Protein AF-A0A955V995-F1 (afdb_monomer)

Foldseek 3Di:
DDDDDDDDPDPPDDPDAQFPWKFFDPVPPDTDTDDPVRVQPDDVVSHDIDTDGPCVDPVVVCCLPPPPPDDPVLSCQVPDPDRDADWDDDPPDIDGKDWDQDPPDPDDRPDIDTD

pLDDT: mean 80.74, std 18.32, range [35.78, 98.19]

Sequence (115 aa):
MSDTEDPPAGTIATRGTGLIHAYVLDGHGGGESLTWQGVDHWKPADGVLWLNLDYAATDAQEWLFMRSGIDPVVREALLDRDPRPRALVIGDAMLLIVRAINLNQGAQPEDMVSL

Solvent-accessible surface area (backbone atoms only — not comparable to full-atom values): 7494 Å² total; per-residue (Å²): 139,78,86,80,80,79,82,74,94,75,82,77,74,75,98,64,70,18,68,74,43,35,30,37,40,69,86,81,85,54,56,52,79,47,52,74,70,45,60,76,68,61,51,81,90,76,40,53,79,47,78,42,66,41,69,88,30,68,63,33,41,50,40,51,74,75,65,62,81,60,54,68,70,57,49,52,58,72,68,44,93,77,66,68,72,47,77,48,78,56,90,97,44,73,51,73,40,50,67,44,74,37,81,56,94,88,52,50,89,84,39,66,39,82,98

Structure (mmCIF, N/CA/C/O backbone):
data_AF-A0A955V995-F1
#
_entry.id   AF-A0A955V995-F1
#
loop_
_atom_site.group_PDB
_atom_site.id
_atom_site.type_symbol
_atom_site.label_atom_id
_atom_site.label_alt_id
_atom_site.label_comp_id
_atom_site.label_asym_id
_atom_site.label_entity_id
_atom_site.label_seq_id
_atom_site.pdbx_PDB_ins_code
_atom_site.Cartn_x
_atom_site.Cartn_y
_atom_site.Cartn_z
_atom_site.occupancy
_atom_site.B_iso_or_equiv
_atom_site.auth_seq_id
_atom_site.auth_comp_id
_atom_site.auth_asym_id
_atom_site.auth_atom_id
_atom_site.pdbx_PDB_model_num
ATOM 1 N N . MET A 1 1 ? 34.868 18.085 29.090 1.00 44.44 1 MET A N 1
ATOM 2 C CA . MET A 1 1 ? 33.897 17.033 29.443 1.00 44.44 1 MET A CA 1
ATOM 3 C C . MET A 1 1 ? 32.565 17.732 29.575 1.00 44.44 1 MET A C 1
ATOM 5 O O . MET A 1 1 ? 32.316 18.337 30.605 1.00 44.44 1 MET A O 1
ATOM 9 N N . SER A 1 2 ? 31.821 17.783 28.475 1.00 37.53 2 SER A N 1
ATOM 10 C CA . SER A 1 2 ? 30.457 18.302 28.449 1.00 37.53 2 SER A CA 1
ATOM 11 C C . SER A 1 2 ? 29.576 17.110 28.135 1.00 37.53 2 SER A C 1
ATOM 13 O O . SER A 1 2 ? 29.731 16.499 27.076 1.00 37.53 2 SER A O 1
ATOM 15 N N . ASP A 1 3 ? 28.754 16.751 29.112 1.00 40.38 3 ASP A N 1
ATOM 16 C CA . ASP A 1 3 ? 27.753 15.702 29.022 1.00 40.38 3 ASP A CA 1
ATOM 17 C C . ASP A 1 3 ? 26.812 15.995 27.850 1.00 40.38 3 ASP A C 1
ATOM 19 O O . ASP A 1 3 ? 26.268 17.091 27.724 1.00 40.38 3 ASP A O 1
ATOM 23 N N . THR A 1 4 ? 26.679 15.024 26.950 1.00 51.56 4 THR A N 1
ATOM 24 C CA . THR A 1 4 ? 25.638 15.022 25.921 1.00 51.56 4 THR A CA 1
ATOM 25 C C . THR A 1 4 ? 24.435 14.339 26.553 1.00 51.56 4 THR A C 1
ATOM 27 O O . THR A 1 4 ? 24.472 13.132 26.775 1.00 51.56 4 THR A O 1
ATOM 30 N N . GLU A 1 5 ? 23.422 15.120 26.925 1.00 44.94 5 GLU A N 1
ATOM 31 C CA . GLU A 1 5 ? 22.128 14.596 27.367 1.00 44.94 5 GLU A CA 1
ATOM 32 C C . GLU A 1 5 ? 21.496 13.765 26.239 1.00 44.94 5 GLU A C 1
ATOM 34 O O . GLU A 1 5 ? 21.388 14.224 25.098 1.00 44.94 5 GLU A O 1
ATOM 39 N N . ASP A 1 6 ? 21.084 12.540 26.572 1.00 47.19 6 ASP A N 1
ATOM 40 C CA . ASP A 1 6 ? 20.225 11.706 25.730 1.00 47.19 6 ASP A CA 1
ATOM 41 C C . ASP A 1 6 ? 18.896 12.433 25.447 1.00 47.19 6 ASP A C 1
ATOM 43 O O . ASP A 1 6 ? 18.308 13.023 26.362 1.00 47.19 6 ASP A O 1
ATOM 47 N N . PRO A 1 7 ? 18.358 12.379 24.215 1.00 45.62 7 PRO A N 1
ATOM 48 C CA . PRO A 1 7 ? 17.039 12.930 23.942 1.00 45.62 7 PRO A CA 1
ATOM 49 C C . PRO A 1 7 ? 15.938 12.075 24.609 1.00 45.62 7 PRO A C 1
ATOM 51 O O . PRO A 1 7 ? 16.029 10.844 24.622 1.00 45.62 7 PRO A O 1
ATOM 54 N N . PRO A 1 8 ? 14.871 12.695 25.151 1.00 40.38 8 PRO A N 1
ATOM 55 C CA . PRO A 1 8 ? 13.836 11.985 25.893 1.00 40.38 8 PRO A CA 1
ATOM 56 C C . PRO A 1 8 ? 12.956 11.106 24.993 1.00 40.38 8 PRO A C 1
ATOM 58 O O . PRO A 1 8 ? 12.702 11.409 23.826 1.00 40.38 8 PRO A O 1
ATOM 61 N N . ALA A 1 9 ? 12.452 10.022 25.589 1.00 47.44 9 ALA A N 1
ATOM 62 C CA . ALA A 1 9 ? 11.508 9.089 24.990 1.00 47.44 9 ALA A CA 1
ATOM 63 C C . ALA A 1 9 ? 10.241 9.808 24.494 1.00 47.44 9 ALA A C 1
ATOM 65 O O . ALA A 1 9 ? 9.556 10.485 25.261 1.00 47.44 9 ALA A O 1
ATOM 66 N N . GLY A 1 10 ? 9.932 9.622 23.209 1.00 39.12 10 GLY A N 1
ATOM 67 C CA . GLY A 1 10 ? 8.758 10.202 22.556 1.00 39.12 10 GLY A CA 1
ATOM 68 C C . GLY A 1 10 ? 9.105 11.044 21.333 1.00 39.12 10 GLY A C 1
ATOM 69 O O . GLY A 1 10 ? 8.691 12.197 21.236 1.00 39.12 10 GLY A O 1
ATOM 70 N N . THR A 1 11 ? 9.850 10.485 20.376 1.00 35.78 11 THR A N 1
ATOM 71 C CA . THR A 1 11 ? 9.942 11.066 19.032 1.00 35.78 11 THR A CA 1
ATOM 72 C C . THR A 1 11 ? 8.566 10.975 18.377 1.00 35.78 11 THR A C 1
ATOM 74 O O . THR A 1 11 ? 8.197 9.946 17.817 1.00 35.78 11 THR A O 1
ATOM 77 N N . ILE A 1 12 ? 7.782 12.050 18.453 1.00 47.56 12 ILE A N 1
ATOM 78 C CA . ILE A 1 12 ? 6.655 12.244 17.543 1.00 47.56 12 ILE A CA 1
ATOM 79 C C . ILE A 1 12 ? 7.280 12.436 16.161 1.00 47.56 12 ILE A C 1
ATOM 81 O O . ILE A 1 12 ? 7.884 13.474 15.888 1.00 47.56 12 ILE A O 1
ATOM 85 N N . ALA A 1 13 ? 7.210 11.399 15.327 1.00 43.38 13 ALA A N 1
ATOM 86 C CA . ALA A 1 13 ? 7.711 11.439 13.964 1.00 43.38 13 ALA A CA 1
ATOM 87 C C . ALA A 1 13 ? 7.047 12.591 13.189 1.00 43.38 13 ALA A C 1
ATOM 89 O O . ALA A 1 13 ? 5.848 12.852 13.299 1.00 43.38 13 ALA A O 1
ATOM 90 N N . THR A 1 14 ? 7.875 13.307 12.437 1.00 44.00 14 THR A N 1
ATOM 91 C CA . THR A 1 14 ? 7.557 14.413 1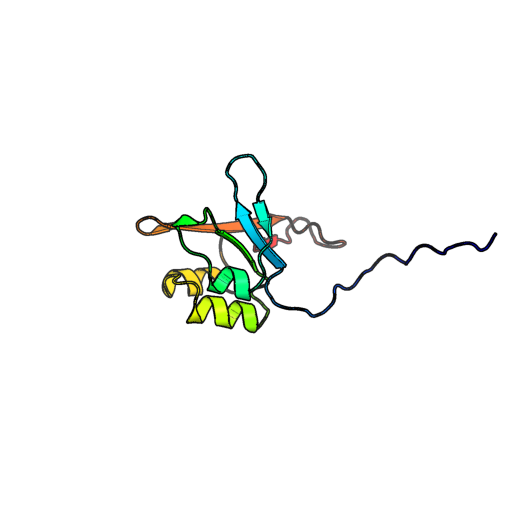1.535 1.00 44.00 1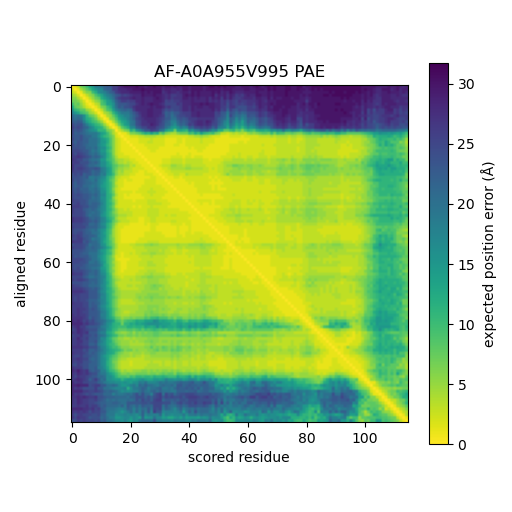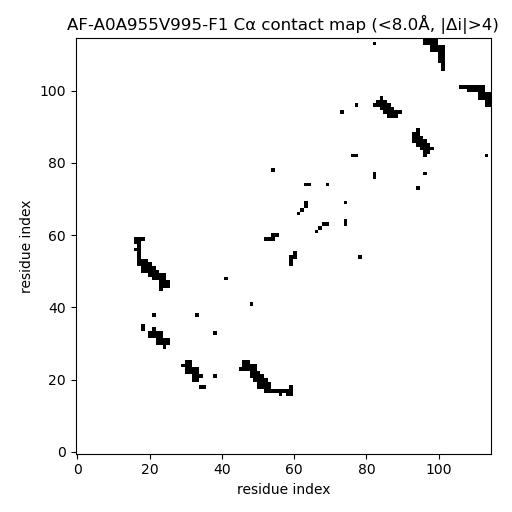4 THR A CA 1
ATOM 92 C C . THR A 1 14 ? 6.292 14.119 10.717 1.00 44.00 14 THR A C 1
ATOM 94 O O . THR A 1 14 ? 6.202 13.050 10.123 1.00 44.00 14 THR A O 1
ATOM 97 N N . ARG A 1 15 ? 5.332 15.056 10.627 1.00 54.50 15 ARG A N 1
ATOM 98 C CA . ARG A 1 15 ? 4.189 14.961 9.690 1.00 54.50 15 ARG A CA 1
ATOM 99 C C . ARG A 1 15 ? 4.686 15.092 8.240 1.00 54.50 15 ARG A C 1
ATOM 101 O O . ARG A 1 15 ? 4.580 16.156 7.637 1.00 54.50 15 ARG A O 1
ATOM 108 N N . GLY A 1 16 ? 5.307 14.035 7.731 1.00 67.62 16 GLY A N 1
ATOM 109 C CA . GLY A 1 16 ? 5.712 13.835 6.344 1.00 67.62 16 GLY A CA 1
ATOM 110 C C . GLY A 1 16 ? 4.801 12.800 5.684 1.00 67.62 16 GLY A C 1
ATOM 111 O O . GLY A 1 16 ? 4.202 12.005 6.391 1.00 67.62 16 GLY A O 1
ATOM 112 N N . THR A 1 17 ? 4.664 12.900 4.360 1.00 88.00 17 THR A N 1
ATOM 113 C CA . THR A 1 17 ? 4.146 11.906 3.391 1.00 88.00 17 THR A CA 1
ATOM 114 C C . THR A 1 17 ? 3.565 10.584 3.927 1.00 88.00 17 THR A C 1
ATOM 116 O O . THR A 1 17 ? 4.205 9.883 4.704 1.00 88.00 17 THR A O 1
ATOM 119 N N . GLY A 1 18 ? 2.433 10.145 3.370 1.00 93.94 18 GLY A N 1
ATOM 120 C CA . GLY A 1 18 ? 1.832 8.836 3.646 1.00 93.94 18 GLY A CA 1
ATOM 121 C C . GLY A 1 18 ? 2.660 7.622 3.213 1.00 93.94 18 GLY A C 1
ATOM 122 O O . GLY A 1 18 ? 2.339 6.494 3.574 1.00 93.94 18 GLY A O 1
ATOM 123 N N . LEU A 1 19 ? 3.732 7.818 2.445 1.00 95.56 19 LEU A N 1
ATOM 124 C CA . LEU A 1 19 ? 4.708 6.772 2.136 1.00 95.56 19 LEU A CA 1
ATOM 125 C C . LEU A 1 19 ? 5.616 6.491 3.341 1.00 95.56 19 LEU A C 1
ATOM 127 O O . LEU A 1 19 ? 6.612 7.188 3.533 1.00 95.56 19 LEU A O 1
ATOM 131 N N . ILE A 1 20 ? 5.293 5.458 4.124 1.00 95.19 20 ILE A N 1
ATOM 132 C CA . ILE A 1 20 ? 6.113 5.028 5.267 1.00 95.19 20 ILE A CA 1
ATOM 133 C C . ILE A 1 20 ? 7.373 4.325 4.752 1.00 95.19 20 ILE A C 1
ATOM 135 O O . ILE A 1 20 ? 8.487 4.679 5.129 1.00 95.19 20 ILE A O 1
ATOM 139 N N . HIS A 1 21 ? 7.194 3.341 3.866 1.00 95.94 21 HIS A N 1
ATOM 140 C CA . HIS A 1 21 ? 8.289 2.610 3.236 1.00 95.94 21 HIS A CA 1
ATOM 141 C C . HIS A 1 21 ? 7.959 2.266 1.782 1.00 95.94 21 HIS A C 1
ATOM 143 O O . HIS A 1 21 ? 6.822 1.914 1.464 1.00 95.94 21 HIS A O 1
ATOM 149 N N . ALA A 1 22 ? 8.972 2.292 0.920 1.00 97.44 22 ALA A N 1
ATOM 150 C CA . ALA A 1 22 ? 8.888 1.784 -0.442 1.00 97.44 22 ALA A CA 1
ATOM 151 C C . ALA A 1 22 ? 10.192 1.091 -0.806 1.00 97.44 22 ALA A C 1
ATOM 153 O O . ALA A 1 22 ? 11.257 1.686 -0.647 1.00 97.44 22 ALA A O 1
ATOM 154 N N . TYR A 1 23 ? 10.106 -0.138 -1.305 1.00 98.12 23 TYR A N 1
ATOM 155 C CA . TYR A 1 23 ? 11.272 -0.919 -1.693 1.00 98.12 23 TYR A CA 1
ATOM 156 C C . TYR A 1 23 ? 11.043 -1.676 -2.995 1.00 98.12 23 TYR A C 1
ATOM 158 O O . TYR A 1 23 ? 9.961 -2.214 -3.217 1.00 98.12 23 TYR A O 1
ATOM 166 N N . VAL A 1 24 ? 12.088 -1.791 -3.809 1.00 98.19 24 VAL A N 1
ATOM 167 C CA . VAL A 1 24 ? 12.185 -2.827 -4.842 1.00 98.19 24 VAL A CA 1
ATOM 168 C C . VAL A 1 24 ? 12.975 -3.987 -4.257 1.00 98.19 24 VAL A C 1
ATOM 170 O O . VAL A 1 24 ? 14.148 -3.829 -3.926 1.00 98.19 24 VAL A O 1
ATOM 173 N N . LEU A 1 25 ? 12.327 -5.135 -4.078 1.00 97.50 25 LEU A N 1
ATOM 17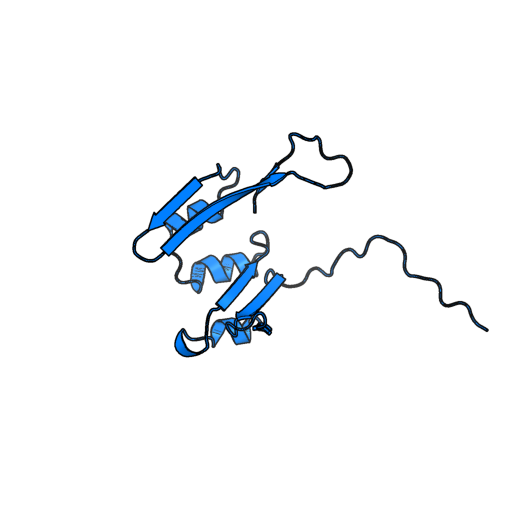4 C CA . LEU A 1 25 ? 12.936 -6.303 -3.445 1.00 97.50 25 LEU A CA 1
ATOM 175 C C . LEU A 1 25 ? 13.876 -7.023 -4.415 1.00 97.50 25 LEU A C 1
ATOM 177 O O . LEU A 1 25 ? 13.519 -7.271 -5.567 1.00 97.50 25 LEU A O 1
ATOM 181 N N . ASP A 1 26 ? 15.052 -7.413 -3.923 1.00 93.50 26 ASP A N 1
ATOM 182 C CA . ASP A 1 26 ? 16.101 -8.044 -4.735 1.00 93.50 26 ASP A CA 1
ATOM 183 C C . ASP A 1 26 ? 15.969 -9.574 -4.851 1.00 93.50 26 ASP A C 1
ATOM 185 O O . ASP A 1 26 ? 16.677 -10.193 -5.642 1.00 93.50 26 ASP A O 1
ATOM 189 N N . GLY A 1 27 ? 15.090 -10.203 -4.062 1.00 93.94 27 GLY A N 1
ATOM 190 C CA . GLY A 1 27 ? 14.917 -11.662 -4.005 1.00 93.94 27 GLY A CA 1
ATOM 191 C C . GLY A 1 27 ? 15.985 -12.422 -3.199 1.00 93.94 27 GLY A C 1
ATOM 192 O O . GLY A 1 27 ? 15.921 -13.646 -3.113 1.00 93.94 27 GLY A O 1
ATOM 193 N N . HIS A 1 28 ? 16.930 -11.719 -2.576 1.00 95.50 28 HIS A N 1
ATOM 194 C CA . HIS A 1 28 ? 18.047 -12.250 -1.783 1.00 95.50 28 HIS A CA 1
ATOM 195 C C . HIS A 1 28 ? 17.969 -11.835 -0.302 1.00 95.50 28 HIS A C 1
ATOM 197 O O . HIS A 1 28 ? 18.884 -12.109 0.474 1.00 95.50 28 HIS A O 1
ATOM 203 N N . GLY A 1 29 ? 16.861 -11.203 0.094 1.00 93.31 29 GLY A N 1
ATOM 204 C CA . GLY A 1 29 ? 16.600 -10.734 1.456 1.00 93.31 29 GLY A CA 1
ATOM 205 C C . GLY A 1 29 ? 16.819 -9.232 1.655 1.00 93.31 29 GLY A C 1
ATOM 206 O O . GLY A 1 29 ? 16.690 -8.765 2.785 1.00 93.31 29 GLY A O 1
ATOM 207 N N . GLY A 1 30 ? 17.130 -8.483 0.593 1.00 94.81 30 GLY A N 1
ATOM 208 C CA . GLY A 1 30 ? 17.279 -7.031 0.606 1.00 94.81 30 GLY A CA 1
ATOM 209 C C . GLY A 1 30 ? 16.301 -6.314 -0.329 1.00 94.81 30 GLY A C 1
ATOM 210 O O . GLY A 1 30 ? 15.379 -6.899 -0.907 1.00 94.81 30 GLY A O 1
ATOM 211 N N . GLY A 1 31 ? 16.502 -5.005 -0.465 1.00 95.94 31 GLY A N 1
ATOM 212 C CA . GLY A 1 31 ? 15.768 -4.176 -1.411 1.00 95.94 31 GLY A CA 1
ATOM 213 C C . GLY A 1 31 ? 16.280 -2.740 -1.462 1.00 95.94 31 GLY A C 1
ATOM 214 O O . GLY A 1 31 ? 16.858 -2.237 -0.496 1.00 95.94 31 GLY A O 1
ATOM 215 N N . GLU A 1 32 ? 16.062 -2.077 -2.594 1.00 97.31 32 GLU A N 1
ATOM 216 C CA . GLU A 1 32 ? 16.411 -0.668 -2.796 1.00 97.31 32 GLU A CA 1
ATOM 217 C C . GLU A 1 32 ? 15.243 0.232 -2.388 1.00 97.31 32 GLU A C 1
ATOM 219 O O . GLU A 1 32 ? 14.119 0.037 -2.846 1.00 97.31 32 GLU A O 1
ATOM 224 N N . SER A 1 33 ? 15.506 1.214 -1.522 1.00 97.38 33 SER A N 1
ATOM 225 C CA . SER A 1 33 ? 14.503 2.181 -1.064 1.00 97.38 33 SER A CA 1
ATOM 226 C C . SER A 1 33 ? 14.093 3.136 -2.186 1.00 97.38 33 SER A C 1
ATOM 228 O O . SER A 1 33 ? 14.950 3.723 -2.842 1.00 97.38 33 SER A O 1
ATOM 230 N N . LEU A 1 34 ? 12.794 3.404 -2.319 1.00 97.50 34 LEU A N 1
ATOM 231 C CA . LEU A 1 34 ? 12.244 4.375 -3.266 1.00 97.50 34 LEU A CA 1
ATOM 232 C C . LEU A 1 34 ? 11.607 5.587 -2.573 1.00 97.50 34 LEU A C 1
ATOM 234 O O . LEU A 1 34 ? 11.157 5.530 -1.432 1.00 97.50 34 LEU A O 1
ATOM 238 N N . THR A 1 35 ? 11.529 6.693 -3.312 1.00 95.88 35 THR A N 1
ATOM 239 C CA . THR A 1 35 ? 10.656 7.840 -3.009 1.00 95.88 35 THR A CA 1
ATOM 240 C C . THR A 1 35 ? 9.351 7.725 -3.801 1.00 95.88 35 THR A C 1
ATOM 242 O O . THR A 1 35 ? 9.253 6.882 -4.690 1.00 95.88 35 THR A O 1
ATOM 245 N N . TRP A 1 36 ? 8.377 8.619 -3.584 1.00 94.19 36 TRP A N 1
ATOM 246 C CA . TRP A 1 36 ? 7.191 8.713 -4.454 1.00 94.19 36 TRP A CA 1
ATOM 247 C C . TRP A 1 36 ? 7.545 8.834 -5.938 1.00 94.19 36 TRP A C 1
ATOM 249 O O . TRP A 1 36 ? 6.951 8.158 -6.772 1.00 94.19 36 TRP A O 1
ATOM 259 N N . GLN A 1 37 ? 8.561 9.639 -6.265 1.00 94.06 37 GLN A N 1
ATOM 260 C CA . GLN A 1 37 ? 9.035 9.749 -7.641 1.00 94.06 37 GLN A CA 1
ATOM 261 C C . GLN A 1 37 ? 9.588 8.409 -8.139 1.00 94.06 37 GLN A C 1
ATOM 263 O O . GLN A 1 37 ? 9.341 8.051 -9.283 1.00 94.06 37 GLN A O 1
ATOM 268 N N . GLY A 1 38 ? 10.312 7.661 -7.303 1.00 95.94 38 GLY A N 1
ATOM 269 C CA . GLY A 1 38 ? 10.767 6.313 -7.648 1.00 95.94 38 GLY A CA 1
ATOM 270 C C . GLY A 1 38 ? 9.603 5.354 -7.907 1.00 95.94 38 GLY A C 1
ATOM 271 O O . GLY A 1 38 ? 9.609 4.650 -8.910 1.00 95.94 38 GLY A O 1
ATOM 272 N N . VAL A 1 39 ? 8.572 5.387 -7.056 1.00 96.19 39 VAL A N 1
ATOM 273 C CA . VAL A 1 39 ? 7.350 4.579 -7.207 1.00 96.19 39 VAL A CA 1
ATOM 274 C C . VAL A 1 39 ? 6.629 4.894 -8.520 1.00 96.19 39 VAL A C 1
ATOM 276 O O . VAL A 1 39 ? 6.215 3.976 -9.218 1.00 96.19 39 VAL A O 1
ATOM 279 N N . ASP A 1 40 ? 6.527 6.171 -8.898 1.00 93.19 40 ASP A N 1
ATOM 280 C CA . ASP A 1 40 ? 5.889 6.587 -10.155 1.00 93.19 40 ASP A CA 1
ATOM 281 C C . ASP A 1 40 ? 6.651 6.125 -11.414 1.00 93.19 40 ASP A C 1
ATOM 283 O O . ASP A 1 40 ? 6.052 5.994 -12.481 1.00 93.19 40 ASP A O 1
ATOM 287 N N . HIS A 1 41 ? 7.968 5.903 -11.316 1.00 94.75 41 HIS A N 1
ATOM 288 C CA . HIS A 1 41 ? 8.800 5.453 -12.440 1.00 94.75 41 HIS A CA 1
ATOM 289 C C . HIS A 1 41 ? 9.026 3.937 -12.474 1.00 94.75 41 HIS A C 1
ATOM 291 O O . HIS A 1 41 ? 9.538 3.442 -13.483 1.00 94.75 41 HIS A O 1
ATOM 297 N N . TRP A 1 42 ? 8.655 3.219 -11.409 1.00 96.31 42 TRP A N 1
ATOM 298 C CA . TRP A 1 42 ? 8.818 1.773 -11.309 1.00 96.31 42 TRP A CA 1
ATOM 299 C C . TRP A 1 42 ? 8.017 1.038 -12.388 1.00 96.31 42 TRP A C 1
ATOM 301 O O . TRP A 1 42 ? 6.899 1.415 -12.753 1.00 96.31 42 TRP A O 1
ATOM 311 N N . LYS A 1 43 ? 8.590 -0.055 -12.883 1.00 95.06 43 LYS A N 1
ATOM 312 C CA . LYS A 1 43 ? 7.978 -0.977 -13.836 1.00 95.06 43 LYS A CA 1
ATOM 313 C C . LYS A 1 43 ? 8.106 -2.411 -13.327 1.00 95.06 43 LYS A C 1
ATOM 315 O O . LYS A 1 43 ? 9.089 -2.734 -12.669 1.00 95.06 43 LYS A O 1
ATOM 320 N N . PRO A 1 44 ? 7.220 -3.333 -13.749 1.00 92.25 44 PRO A N 1
ATOM 321 C CA . PRO A 1 44 ? 7.318 -4.748 -13.372 1.00 92.25 44 PRO A CA 1
ATOM 322 C C . PRO A 1 44 ? 8.675 -5.407 -13.667 1.00 92.25 44 PRO A C 1
ATOM 324 O O . PRO A 1 44 ? 9.056 -6.355 -12.990 1.00 92.25 44 PRO A O 1
ATOM 327 N N . ALA A 1 45 ? 9.409 -4.909 -14.668 1.00 94.94 45 ALA A N 1
ATOM 328 C CA . ALA A 1 45 ? 10.743 -5.398 -15.012 1.00 94.94 45 ALA A CA 1
ATOM 329 C C . ALA A 1 45 ? 11.831 -5.014 -13.990 1.00 94.94 45 ALA A C 1
ATOM 331 O O . ALA A 1 45 ? 12.890 -5.637 -13.994 1.00 94.94 45 ALA A O 1
ATOM 332 N N . ASP A 1 46 ? 11.579 -4.023 -13.132 1.00 94.56 46 ASP A N 1
ATOM 333 C CA . ASP A 1 46 ? 12.544 -3.531 -12.145 1.00 94.56 46 ASP A CA 1
ATOM 334 C C . ASP A 1 46 ? 12.590 -4.422 -10.889 1.00 94.56 46 ASP A C 1
ATOM 336 O O . ASP A 1 46 ? 13.545 -4.349 -10.125 1.00 94.56 46 ASP A O 1
ATOM 340 N N . GLY A 1 47 ? 11.592 -5.291 -10.681 1.00 94.69 47 GLY A N 1
ATOM 341 C CA . GLY A 1 47 ? 11.506 -6.207 -9.537 1.00 94.69 47 GLY A CA 1
ATOM 342 C C . GLY A 1 47 ? 10.212 -6.045 -8.741 1.00 94.69 47 GLY A C 1
ATOM 343 O O . GLY A 1 47 ? 9.320 -5.304 -9.142 1.00 94.69 47 GLY A O 1
ATOM 344 N N . VAL A 1 48 ? 10.081 -6.742 -7.608 1.00 96.69 48 VAL A N 1
ATOM 345 C CA . VAL A 1 48 ? 8.859 -6.692 -6.782 1.00 96.69 48 VAL A CA 1
ATOM 346 C C . VAL A 1 48 ? 8.814 -5.387 -5.991 1.00 96.69 48 VAL A C 1
ATOM 348 O O . VAL A 1 48 ? 9.650 -5.168 -5.117 1.00 96.69 48 VAL A O 1
ATOM 351 N N . LEU A 1 49 ? 7.815 -4.546 -6.265 1.00 96.88 49 LEU A N 1
ATOM 352 C CA . LEU A 1 49 ? 7.551 -3.339 -5.487 1.00 96.88 49 LEU A CA 1
ATOM 353 C C . LEU A 1 49 ? 6.798 -3.681 -4.195 1.00 96.88 49 LEU A C 1
ATOM 355 O O . LEU A 1 49 ? 5.696 -4.228 -4.233 1.00 96.88 49 LEU A O 1
ATOM 359 N N . TRP A 1 50 ? 7.375 -3.312 -3.056 1.00 97.12 50 TRP A N 1
ATOM 360 C CA . TRP A 1 50 ? 6.741 -3.386 -1.745 1.00 97.12 50 TRP A CA 1
ATOM 361 C C . TRP A 1 50 ? 6.485 -1.981 -1.203 1.00 97.12 50 TRP A C 1
ATOM 363 O O . TRP A 1 50 ? 7.410 -1.176 -1.092 1.00 97.12 50 TRP A O 1
ATOM 373 N N . LEU A 1 51 ? 5.228 -1.695 -0.861 1.00 96.00 51 LEU A N 1
ATOM 374 C CA . LEU A 1 51 ? 4.792 -0.414 -0.315 1.00 96.00 51 LEU A CA 1
ATOM 375 C C . LEU A 1 51 ? 4.169 -0.622 1.062 1.00 96.00 51 LEU A C 1
ATOM 377 O O . LEU A 1 51 ? 3.320 -1.494 1.244 1.00 96.00 51 LEU A O 1
ATOM 381 N N . ASN A 1 52 ? 4.562 0.223 2.007 1.00 94.94 52 ASN A N 1
ATOM 382 C CA . ASN A 1 52 ? 3.893 0.393 3.287 1.00 94.94 52 ASN A CA 1
ATOM 383 C C . ASN A 1 52 ? 3.396 1.840 3.369 1.00 94.94 52 ASN A C 1
ATOM 385 O O . ASN A 1 52 ? 4.198 2.777 3.297 1.00 94.94 52 ASN A O 1
ATOM 389 N N . LEU A 1 53 ? 2.081 2.006 3.479 1.00 93.75 53 LEU A N 1
ATOM 390 C CA . LEU A 1 53 ? 1.407 3.295 3.391 1.00 93.75 53 LEU A CA 1
ATOM 391 C C . LEU A 1 53 ? 0.632 3.582 4.676 1.00 93.75 53 LEU A C 1
ATOM 393 O O . LEU A 1 53 ? -0.116 2.733 5.156 1.00 93.75 53 LEU A O 1
ATOM 397 N N . ASP A 1 54 ? 0.735 4.815 5.166 1.00 91.38 54 ASP A N 1
ATOM 398 C CA . ASP A 1 54 ? -0.270 5.388 6.051 1.00 91.38 54 ASP A CA 1
ATOM 399 C C . ASP A 1 54 ? -1.460 5.829 5.192 1.00 91.38 54 ASP A C 1
ATOM 401 O O . ASP A 1 54 ? -1.470 6.913 4.605 1.00 91.38 54 ASP A O 1
ATOM 405 N N . TYR A 1 55 ? -2.476 4.974 5.095 1.00 87.00 55 TYR A N 1
ATOM 406 C CA . TYR A 1 55 ? -3.671 5.258 4.300 1.00 87.00 55 TYR A CA 1
ATOM 407 C C . TYR A 1 55 ? -4.531 6.400 4.872 1.00 87.00 55 TYR A C 1
ATOM 409 O O . TYR A 1 55 ? -5.482 6.828 4.212 1.00 87.00 55 TYR A O 1
ATOM 417 N N . ALA A 1 56 ? -4.246 6.908 6.078 1.00 85.31 56 ALA A N 1
ATOM 418 C CA . ALA A 1 56 ? -4.910 8.097 6.607 1.00 85.31 56 ALA A CA 1
ATOM 419 C C . ALA A 1 56 ? -4.369 9.394 5.980 1.00 85.31 56 ALA A C 1
ATOM 421 O O . ALA A 1 56 ? -5.038 10.429 6.040 1.00 85.31 56 ALA A O 1
ATOM 422 N N . ALA A 1 57 ? -3.183 9.349 5.366 1.00 91.69 57 ALA A N 1
ATOM 423 C CA . ALA A 1 57 ? -2.572 10.493 4.708 1.00 91.69 57 ALA A CA 1
ATOM 424 C C . ALA A 1 57 ? -3.178 10.750 3.317 1.00 91.69 57 ALA A C 1
ATOM 426 O O . ALA A 1 57 ? -3.403 9.832 2.524 1.00 91.69 57 ALA A O 1
ATOM 427 N N . THR A 1 58 ? -3.423 12.026 3.004 1.00 90.94 58 THR A N 1
ATOM 428 C CA . THR A 1 58 ? -4.089 12.441 1.759 1.00 90.94 58 THR A CA 1
ATOM 429 C C . THR A 1 58 ? -3.326 12.013 0.506 1.00 90.94 58 THR A C 1
ATOM 431 O O . THR A 1 58 ? -3.940 11.549 -0.448 1.00 90.94 58 THR A O 1
ATOM 434 N N . ASP A 1 59 ? -1.999 12.123 0.502 1.00 92.25 59 ASP A N 1
ATOM 435 C CA . ASP A 1 59 ? -1.156 11.757 -0.642 1.00 92.25 59 ASP A CA 1
ATOM 436 C C . ASP A 1 59 ? -1.165 10.244 -0.915 1.00 92.25 59 ASP A C 1
ATOM 438 O O . ASP A 1 59 ? -1.253 9.824 -2.071 1.00 92.25 59 ASP A O 1
ATOM 442 N N . ALA A 1 60 ? -1.159 9.415 0.133 1.00 92.88 60 ALA A N 1
ATOM 443 C CA . ALA A 1 60 ? -1.318 7.969 -0.000 1.00 92.88 60 ALA A CA 1
ATOM 444 C C . ALA A 1 60 ? -2.703 7.594 -0.544 1.00 92.88 60 ALA A C 1
ATOM 446 O O . ALA A 1 60 ? -2.799 6.734 -1.423 1.00 92.88 60 ALA A O 1
ATOM 447 N N . GLN A 1 61 ? -3.771 8.256 -0.080 1.00 90.75 61 GLN A N 1
ATOM 448 C CA . GLN A 1 61 ? -5.108 8.059 -0.645 1.00 90.75 61 GLN A CA 1
ATOM 449 C C . GLN A 1 61 ? -5.133 8.447 -2.123 1.00 90.75 61 GLN A C 1
ATOM 451 O O . GLN A 1 61 ? -5.531 7.639 -2.956 1.00 90.75 61 GLN A O 1
ATOM 456 N N . GLU A 1 62 ? -4.657 9.639 -2.478 1.00 91.94 62 GLU A N 1
ATOM 457 C CA . GLU A 1 62 ? -4.591 10.086 -3.872 1.00 91.94 62 GLU A CA 1
ATOM 458 C C . GLU A 1 62 ? -3.833 9.091 -4.757 1.00 91.94 62 GLU A C 1
ATOM 460 O O . GLU A 1 62 ? -4.311 8.739 -5.838 1.00 91.94 62 GLU A O 1
ATOM 465 N N . TRP A 1 63 ? -2.696 8.567 -4.293 1.00 93.06 63 TRP A N 1
ATOM 466 C CA . TRP A 1 63 ? -1.948 7.550 -5.025 1.00 93.06 63 TRP A CA 1
ATOM 467 C C . TRP A 1 63 ? -2.733 6.237 -5.173 1.00 93.06 63 TRP A C 1
ATOM 469 O O . TRP A 1 63 ? -2.842 5.704 -6.283 1.00 93.06 63 TRP A O 1
ATOM 479 N N . LEU A 1 64 ? -3.355 5.745 -4.094 1.00 92.00 64 LEU A N 1
ATOM 480 C CA . LEU A 1 64 ? -4.215 4.556 -4.125 1.00 92.00 64 LEU A CA 1
ATOM 481 C C . LEU A 1 64 ? -5.384 4.720 -5.103 1.00 92.00 64 LEU A C 1
ATOM 483 O O . LEU A 1 64 ? -5.739 3.772 -5.808 1.00 92.00 64 LEU A O 1
ATOM 487 N N . PHE A 1 65 ? -5.971 5.914 -5.177 1.00 91.56 65 PHE A N 1
ATOM 488 C CA . PHE A 1 65 ? -7.104 6.189 -6.054 1.00 91.56 65 PHE A CA 1
ATOM 489 C C . PHE A 1 65 ? -6.706 6.356 -7.521 1.00 91.56 65 PHE A C 1
ATOM 491 O O . PHE A 1 65 ? -7.406 5.848 -8.399 1.00 91.56 65 PHE A O 1
ATOM 498 N N . MET A 1 66 ? -5.595 7.045 -7.781 1.00 91.94 66 MET A N 1
ATOM 499 C CA . MET A 1 66 ? -5.266 7.542 -9.118 1.00 91.94 66 MET A CA 1
ATOM 500 C C . MET A 1 66 ? -4.174 6.742 -9.831 1.00 91.94 66 MET A C 1
ATOM 502 O O . MET A 1 66 ? -4.119 6.779 -11.058 1.00 91.94 66 MET A O 1
ATOM 506 N N . ARG A 1 67 ? -3.285 6.061 -9.094 1.00 91.62 67 ARG A N 1
ATOM 507 C CA . ARG A 1 67 ? -2.035 5.509 -9.654 1.00 91.62 67 ARG A CA 1
ATOM 508 C C . ARG A 1 67 ? -1.777 4.041 -9.332 1.00 91.62 67 ARG A C 1
ATOM 510 O O . ARG A 1 67 ? -1.068 3.393 -10.089 1.00 91.62 67 ARG A O 1
ATOM 517 N N . SER A 1 68 ? -2.363 3.503 -8.262 1.00 90.44 68 SER A N 1
ATOM 518 C CA . SER A 1 68 ? -2.072 2.133 -7.801 1.00 90.44 68 SER A CA 1
ATOM 519 C C . SER A 1 68 ? -2.457 1.020 -8.781 1.00 90.44 68 SER A C 1
ATOM 521 O O . SER A 1 68 ? -1.926 -0.083 -8.691 1.00 90.44 68 SER A O 1
ATOM 523 N N . GLY A 1 69 ? -3.422 1.270 -9.674 1.00 89.19 69 GLY A N 1
ATOM 524 C CA . GLY A 1 69 ? -3.996 0.239 -10.544 1.00 89.19 69 GLY A CA 1
ATOM 525 C C . GLY A 1 69 ? -4.819 -0.828 -9.806 1.00 89.19 69 GLY A C 1
ATOM 526 O O . GLY A 1 69 ? -5.264 -1.783 -10.438 1.00 89.19 69 GLY A O 1
ATOM 527 N N . ILE A 1 70 ? -5.041 -0.675 -8.495 1.00 90.19 70 ILE A N 1
ATOM 528 C CA . ILE A 1 70 ? -5.860 -1.587 -7.691 1.00 90.19 70 ILE A CA 1
ATOM 529 C C . ILE A 1 70 ? -7.331 -1.416 -8.077 1.00 90.19 70 ILE A C 1
ATOM 531 O O . ILE A 1 70 ? -7.836 -0.294 -8.180 1.00 90.19 70 ILE A O 1
ATOM 535 N N . ASP A 1 71 ? -8.021 -2.543 -8.260 1.00 88.94 71 ASP A N 1
ATOM 536 C CA . ASP A 1 71 ? -9.450 -2.567 -8.564 1.00 88.94 71 ASP A CA 1
ATOM 537 C C . ASP A 1 71 ? -10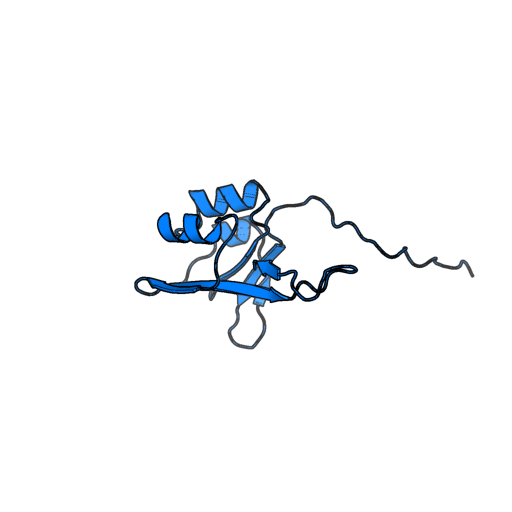.258 -1.771 -7.512 1.00 88.94 71 ASP A C 1
ATOM 539 O O . ASP A 1 71 ? -10.002 -1.914 -6.309 1.00 88.94 71 ASP A O 1
ATOM 543 N N . PRO A 1 72 ? -11.238 -0.939 -7.919 1.00 88.62 72 PRO A N 1
ATOM 544 C CA . PRO A 1 72 ? -12.016 -0.124 -6.990 1.00 88.62 72 PRO A CA 1
ATOM 545 C C . PRO A 1 72 ? -12.665 -0.913 -5.848 1.00 88.62 72 PRO A C 1
ATOM 547 O O . PRO A 1 72 ? -12.662 -0.425 -4.721 1.00 88.62 72 PRO A O 1
ATOM 550 N N . VAL A 1 73 ? -13.154 -2.133 -6.100 1.00 87.12 73 VAL A N 1
ATOM 551 C CA . VAL A 1 73 ? -13.781 -2.989 -5.078 1.00 87.12 73 VAL A CA 1
ATOM 552 C C . VAL A 1 73 ? -12.750 -3.425 -4.037 1.00 87.12 73 VAL A C 1
ATOM 554 O O . VAL A 1 73 ? -13.029 -3.444 -2.837 1.00 87.12 73 VAL A O 1
ATOM 557 N N . VAL A 1 74 ? -11.529 -3.738 -4.477 1.00 88.25 74 VAL A N 1
ATOM 558 C CA . VAL A 1 74 ? -10.417 -4.097 -3.583 1.00 88.25 74 VAL A CA 1
ATOM 559 C C . VAL A 1 74 ? -9.962 -2.892 -2.775 1.00 88.25 74 VAL A C 1
ATOM 561 O O . VAL A 1 74 ? -9.723 -3.008 -1.576 1.00 88.25 74 VAL A O 1
ATOM 564 N N . ARG A 1 75 ? -9.886 -1.719 -3.404 1.00 89.31 75 ARG A N 1
ATOM 565 C CA . ARG A 1 75 ? -9.525 -0.472 -2.728 1.00 89.31 75 ARG A CA 1
ATOM 566 C C . ARG A 1 75 ? -10.549 -0.075 -1.666 1.00 89.31 75 ARG A C 1
ATOM 568 O O . ARG A 1 75 ? -10.154 0.295 -0.567 1.00 89.31 75 ARG A O 1
ATOM 575 N N . GLU A 1 76 ? -11.843 -0.173 -1.958 1.00 86.06 76 GLU A N 1
ATOM 576 C CA . GLU A 1 76 ? -12.898 0.066 -0.964 1.00 86.06 76 GLU A CA 1
ATOM 577 C C . GLU A 1 76 ? -12.789 -0.907 0.211 1.00 86.06 76 GLU A C 1
ATOM 579 O O . GLU A 1 76 ? -12.902 -0.501 1.364 1.00 86.06 76 GLU A O 1
ATOM 584 N N . ALA A 1 77 ? -12.495 -2.178 -0.070 1.00 85.00 77 ALA A N 1
ATOM 585 C CA . ALA A 1 77 ? -12.261 -3.180 0.959 1.00 85.00 77 ALA A CA 1
ATOM 586 C C . ALA A 1 77 ? -11.024 -2.889 1.831 1.00 85.00 77 ALA A C 1
ATOM 588 O O . ALA A 1 77 ? -11.072 -3.166 3.029 1.00 85.00 77 ALA A O 1
ATOM 589 N N . LEU A 1 78 ? -9.943 -2.356 1.249 1.00 83.75 78 LEU A N 1
ATOM 590 C CA . LEU A 1 78 ? -8.724 -1.949 1.962 1.00 83.75 78 LEU A CA 1
ATOM 591 C C . LEU A 1 78 ? -8.953 -0.725 2.859 1.00 83.75 78 LEU A C 1
ATOM 593 O O . LEU A 1 78 ? -8.365 -0.637 3.930 1.00 83.75 78 LEU A O 1
ATOM 597 N N . LEU A 1 79 ? -9.802 0.208 2.424 1.00 82.75 79 LEU A N 1
ATOM 598 C CA . LEU A 1 79 ? -10.079 1.472 3.117 1.00 82.75 79 LEU A CA 1
ATOM 599 C C . LEU A 1 79 ? -11.325 1.414 4.023 1.00 82.75 79 LEU A C 1
ATOM 601 O O . LEU A 1 79 ? -11.800 2.449 4.498 1.00 82.75 79 LEU A O 1
ATOM 605 N N . ASP A 1 80 ? -11.873 0.218 4.251 1.00 82.75 80 ASP A N 1
ATOM 606 C CA . ASP A 1 80 ? -13.006 0.001 5.149 1.00 82.75 80 ASP A CA 1
ATOM 607 C C . ASP A 1 80 ? -12.625 0.384 6.593 1.00 82.75 80 ASP A C 1
ATOM 609 O O . ASP A 1 80 ? -11.515 0.130 7.058 1.00 82.75 80 ASP A O 1
ATOM 613 N N . ARG A 1 81 ? -13.555 1.015 7.317 1.00 73.56 81 ARG A N 1
ATOM 614 C CA . ARG A 1 81 ? -13.339 1.526 8.681 1.00 73.56 81 ARG A CA 1
ATOM 615 C C . ARG A 1 81 ? -13.363 0.436 9.749 1.00 73.56 81 ARG A C 1
ATOM 617 O O . ARG A 1 81 ? -12.803 0.642 10.821 1.00 73.56 81 ARG A O 1
ATOM 624 N N . ASP A 1 82 ? -14.018 -0.692 9.486 1.00 74.69 82 ASP A N 1
ATOM 625 C CA . ASP A 1 82 ? -14.028 -1.855 10.384 1.00 74.69 82 ASP A CA 1
ATOM 626 C C . ASP A 1 82 ? -13.792 -3.143 9.580 1.00 74.69 82 ASP A C 1
ATOM 628 O O . ASP A 1 82 ? -14.672 -4.006 9.466 1.00 74.69 82 ASP A O 1
ATOM 632 N N . PRO A 1 83 ? -12.595 -3.301 8.986 1.00 74.25 83 PRO A N 1
ATOM 633 C CA . PRO A 1 83 ? -12.350 -4.385 8.061 1.00 74.25 83 PRO A CA 1
ATOM 634 C C . PRO A 1 83 ? -12.296 -5.697 8.851 1.00 74.25 83 PRO A C 1
ATOM 636 O O . PRO A 1 83 ? -11.456 -5.905 9.734 1.00 74.25 83 PRO A O 1
ATOM 639 N N . ARG A 1 84 ? -13.257 -6.590 8.596 1.00 82.38 84 ARG A N 1
ATOM 640 C CA . ARG A 1 84 ? -13.267 -7.943 9.174 1.00 82.38 84 ARG A CA 1
ATOM 641 C C . ARG A 1 84 ? -12.137 -8.776 8.557 1.00 82.38 84 ARG A C 1
ATOM 643 O O . ARG A 1 84 ? -11.970 -8.688 7.337 1.00 82.38 84 ARG A O 1
ATOM 650 N N . PRO A 1 85 ? -11.419 -9.605 9.345 1.00 87.19 85 PRO A N 1
ATOM 651 C CA . PRO A 1 85 ? -10.383 -10.484 8.813 1.00 87.19 85 PRO A CA 1
ATOM 652 C C . PRO A 1 85 ? -10.923 -11.363 7.686 1.00 87.19 85 PRO A C 1
ATOM 654 O O . PRO A 1 85 ? -11.938 -12.042 7.860 1.00 87.19 85 PRO A O 1
ATOM 657 N N . ARG A 1 86 ? -10.262 -11.331 6.528 1.00 89.19 86 ARG A N 1
ATOM 658 C CA . ARG A 1 86 ? -10.641 -12.128 5.355 1.00 89.19 86 ARG A CA 1
ATOM 659 C C . ARG A 1 86 ? -9.479 -12.272 4.383 1.00 89.19 86 ARG A C 1
ATOM 661 O O . ARG A 1 86 ? -8.620 -11.399 4.301 1.00 89.19 86 ARG A O 1
ATOM 668 N N . ALA A 1 87 ? -9.510 -13.357 3.620 1.00 91.44 87 ALA A N 1
ATOM 669 C CA . ALA A 1 87 ? -8.638 -13.586 2.478 1.00 91.44 87 ALA A CA 1
ATOM 670 C C . ALA A 1 87 ? -9.509 -13.805 1.237 1.00 91.44 87 ALA A C 1
ATOM 672 O O . ALA A 1 87 ? -10.472 -14.573 1.285 1.00 91.44 87 ALA A O 1
ATOM 673 N N . LEU A 1 88 ? -9.188 -13.118 0.145 1.00 89.81 88 LEU A N 1
ATOM 674 C CA . LEU A 1 88 ? -9.913 -13.202 -1.118 1.00 89.81 88 LEU A CA 1
ATOM 675 C C . LEU A 1 88 ? -8.919 -13.241 -2.281 1.00 89.81 88 LEU A C 1
ATOM 677 O O . LEU A 1 88 ? -8.029 -12.400 -2.362 1.00 89.81 88 LEU A O 1
ATOM 681 N N . VAL A 1 89 ? -9.094 -14.203 -3.186 1.00 90.94 89 VAL A N 1
ATOM 682 C CA . VAL A 1 89 ? -8.337 -14.298 -4.442 1.00 90.94 89 VAL A CA 1
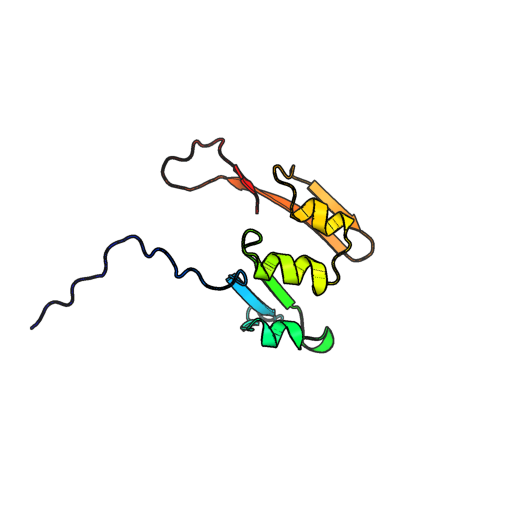ATOM 683 C C . VAL A 1 89 ? -9.167 -13.670 -5.559 1.00 90.94 89 VAL A C 1
ATOM 685 O O . VAL A 1 89 ? -10.353 -13.973 -5.690 1.00 90.94 89 VAL A O 1
ATOM 688 N N . ILE A 1 90 ? -8.555 -12.780 -6.339 1.00 87.69 90 ILE A N 1
ATOM 689 C CA . ILE A 1 90 ? -9.207 -11.978 -7.378 1.00 87.69 90 ILE A CA 1
ATOM 690 C C . ILE A 1 90 ? -8.320 -12.015 -8.621 1.00 87.69 90 ILE A C 1
ATOM 692 O O . ILE A 1 90 ? -7.356 -11.260 -8.732 1.00 87.69 90 ILE A O 1
ATOM 696 N N . GLY A 1 91 ? -8.633 -12.925 -9.545 1.00 88.88 91 GLY A N 1
ATOM 697 C CA . GLY A 1 91 ? -7.754 -13.211 -10.680 1.00 88.88 91 GLY A CA 1
ATOM 698 C C . GLY A 1 91 ? -6.372 -13.646 -10.188 1.00 88.88 91 GLY A C 1
ATOM 699 O O . GLY A 1 91 ? -6.271 -14.589 -9.406 1.00 88.88 91 GLY A O 1
ATOM 700 N N . ASP A 1 92 ? -5.342 -12.909 -10.599 1.00 88.81 92 ASP A N 1
ATOM 701 C CA . ASP A 1 92 ? -3.944 -13.152 -10.220 1.00 88.81 92 ASP A CA 1
ATOM 702 C C . ASP A 1 92 ? -3.512 -12.394 -8.946 1.00 88.81 92 ASP A C 1
ATOM 704 O O . ASP A 1 92 ? -2.339 -12.411 -8.575 1.00 88.81 92 ASP A O 1
ATOM 708 N N . ALA A 1 93 ? -4.443 -11.713 -8.267 1.00 89.62 93 ALA A N 1
ATOM 709 C CA . ALA A 1 93 ? -4.185 -10.940 -7.054 1.00 89.62 93 ALA A CA 1
ATOM 710 C C . ALA A 1 93 ? -4.824 -11.572 -5.807 1.00 89.62 93 ALA A C 1
ATOM 712 O O . ALA A 1 93 ? -5.787 -12.339 -5.883 1.00 89.62 93 ALA A O 1
ATOM 713 N N . MET A 1 94 ? -4.314 -11.199 -4.631 1.00 92.44 94 MET A N 1
ATOM 714 C CA . MET A 1 94 ? -4.873 -11.585 -3.336 1.00 92.44 94 MET A CA 1
ATOM 715 C C . MET A 1 94 ? -5.072 -10.352 -2.457 1.00 92.44 94 MET A C 1
ATOM 717 O O . MET A 1 94 ? -4.144 -9.574 -2.250 1.00 92.44 94 MET A O 1
ATOM 721 N N . LEU A 1 95 ? -6.271 -10.219 -1.894 1.00 90.88 95 LEU A N 1
ATOM 722 C CA . LEU A 1 95 ? -6.548 -9.322 -0.780 1.00 90.88 95 LEU A CA 1
ATOM 723 C C . LEU A 1 95 ? -6.476 -10.123 0.517 1.00 90.88 95 LEU A C 1
ATOM 725 O O . LEU A 1 95 ? -7.203 -11.103 0.692 1.00 90.88 95 LEU A O 1
ATOM 729 N N . LEU A 1 96 ? -5.641 -9.665 1.441 1.00 91.25 96 LEU A N 1
ATOM 730 C CA . LEU A 1 96 ? -5.552 -10.195 2.790 1.00 91.25 96 LEU A CA 1
ATOM 731 C C . LEU A 1 96 ? -5.762 -9.047 3.773 1.00 91.25 96 LEU A C 1
ATOM 733 O O . LEU A 1 96 ? -5.025 -8.070 3.746 1.00 91.25 96 LEU A O 1
ATOM 737 N N . ILE A 1 97 ? -6.765 -9.186 4.632 1.00 89.06 97 ILE A N 1
ATOM 738 C CA . ILE A 1 97 ? -7.035 -8.271 5.739 1.00 89.06 97 ILE A CA 1
ATOM 739 C C . ILE A 1 97 ? -6.781 -9.044 7.021 1.00 89.06 97 ILE A C 1
ATOM 741 O O . ILE A 1 97 ? -7.444 -10.055 7.286 1.00 89.06 97 ILE A O 1
ATOM 745 N N . VAL A 1 98 ? -5.841 -8.554 7.820 1.00 87.44 98 VAL A N 1
ATOM 746 C CA . VAL A 1 98 ? -5.462 -9.152 9.099 1.00 87.44 98 VAL A CA 1
ATOM 747 C C . VAL A 1 98 ? -5.641 -8.144 10.221 1.00 87.44 98 VAL A C 1
ATOM 749 O O . VAL A 1 98 ? -5.610 -6.933 10.029 1.00 87.44 98 VAL A O 1
ATOM 752 N N . ARG A 1 99 ? -5.849 -8.661 11.426 1.00 78.00 99 ARG A N 1
ATOM 753 C CA . ARG A 1 99 ? -5.828 -7.855 12.639 1.00 78.00 99 ARG A CA 1
ATOM 754 C C . ARG A 1 99 ? -4.731 -8.388 13.534 1.00 78.00 99 ARG A C 1
ATOM 756 O O . ARG A 1 99 ? -4.675 -9.592 13.785 1.00 78.00 99 ARG A O 1
ATOM 763 N N . ALA A 1 100 ? -3.878 -7.493 13.999 1.00 75.81 100 ALA A N 1
ATOM 764 C CA 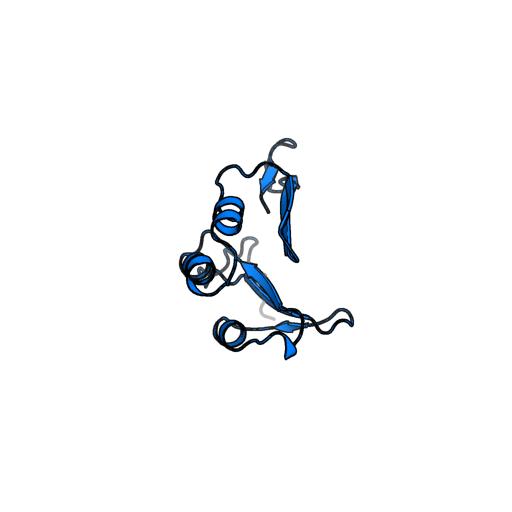. ALA A 1 100 ? -2.883 -7.805 15.005 1.00 75.81 100 ALA A CA 1
ATOM 765 C C . ALA A 1 100 ? -3.416 -7.421 16.387 1.00 75.81 100 ALA A C 1
ATOM 767 O O . ALA A 1 100 ? -4.271 -6.541 16.527 1.00 75.81 100 ALA A O 1
ATOM 768 N N . ILE A 1 101 ? -2.896 -8.091 17.412 1.00 74.88 101 ILE A N 1
ATOM 769 C CA . ILE A 1 101 ? -3.122 -7.687 18.800 1.00 74.88 101 ILE A CA 1
ATOM 770 C C . ILE A 1 101 ? -2.526 -6.288 18.972 1.00 74.88 101 ILE A C 1
ATOM 772 O O . ILE A 1 101 ? -1.386 -6.045 18.569 1.00 74.88 101 ILE A O 1
ATOM 776 N N . ASN A 1 102 ? -3.297 -5.368 19.548 1.00 65.12 102 ASN A N 1
ATOM 777 C CA . ASN A 1 102 ? -2.816 -4.033 19.855 1.00 65.12 102 ASN A CA 1
ATOM 778 C C . ASN A 1 102 ? -1.841 -4.101 21.038 1.00 65.12 102 ASN A C 1
ATOM 780 O O . ASN A 1 102 ? -2.244 -4.346 22.170 1.00 65.12 102 ASN A O 1
ATOM 784 N N . LEU A 1 103 ? -0.550 -3.888 20.784 1.00 64.94 103 LEU A N 1
ATOM 785 C CA . LEU A 1 103 ? 0.483 -3.886 21.828 1.00 64.94 103 LEU A CA 1
ATOM 786 C C . LEU A 1 103 ? 0.763 -2.481 22.393 1.00 64.94 103 LEU A C 1
ATOM 788 O O . LEU A 1 103 ? 1.750 -2.291 23.104 1.00 64.94 103 LEU A O 1
ATOM 792 N N . ASN A 1 104 ? -0.076 -1.486 22.080 1.00 66.75 104 ASN A N 1
ATOM 793 C CA . ASN A 1 104 ? 0.075 -0.137 22.620 1.00 66.75 104 ASN A CA 1
ATOM 794 C C . ASN A 1 104 ? -0.094 -0.121 24.148 1.00 66.75 104 ASN A C 1
ATOM 796 O O . ASN A 1 104 ? -0.882 -0.869 24.727 1.00 66.75 104 ASN A O 1
ATOM 800 N N . GLN A 1 105 ? 0.646 0.762 24.821 1.00 52.72 105 GLN A N 1
ATOM 801 C CA . GLN A 1 105 ? 0.647 0.852 26.280 1.00 52.72 105 GLN A CA 1
ATOM 802 C C . GLN A 1 105 ? -0.748 1.253 26.797 1.00 52.72 105 GLN A C 1
ATOM 804 O O . GLN A 1 105 ? -1.244 2.332 26.481 1.00 52.72 105 GLN A O 1
ATOM 809 N N . GLY A 1 106 ? -1.383 0.379 27.583 1.00 64.31 106 GLY A N 1
ATOM 810 C CA . GLY A 1 106 ? -2.749 0.577 28.087 1.00 64.31 106 GLY A CA 1
ATOM 811 C C . GLY A 1 106 ? -3.864 0.011 27.199 1.00 64.31 106 GLY A C 1
ATOM 812 O O . GLY A 1 106 ? -5.028 0.131 27.578 1.00 64.31 106 GLY A O 1
ATOM 813 N N . ALA A 1 107 ? -3.530 -0.622 26.069 1.00 60.75 107 ALA A N 1
ATOM 814 C CA . ALA A 1 107 ? -4.489 -1.387 25.279 1.00 60.75 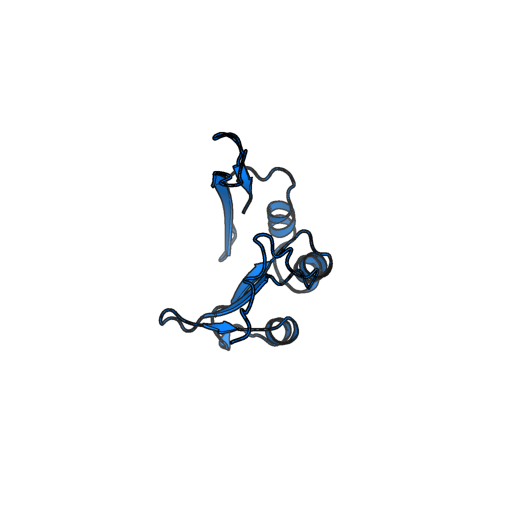107 ALA A CA 1
ATOM 815 C C . ALA A 1 107 ? -4.974 -2.612 26.069 1.00 60.75 107 ALA A C 1
ATOM 817 O O . ALA A 1 107 ? -4.183 -3.297 26.728 1.00 60.75 107 ALA A O 1
ATOM 818 N N . GLN A 1 108 ? -6.279 -2.875 26.024 1.00 56.81 108 GLN A N 1
ATOM 819 C CA . GLN A 1 108 ? -6.830 -4.116 26.556 1.00 56.81 108 GLN A CA 1
ATOM 820 C C . GLN A 1 108 ? -6.405 -5.288 25.651 1.00 56.81 108 GLN A C 1
ATOM 822 O O . GLN A 1 108 ? -6.229 -5.089 24.449 1.00 56.81 108 GLN A O 1
ATOM 827 N N . PRO A 1 109 ? -6.243 -6.515 26.177 1.00 55.81 109 PRO A N 1
ATOM 828 C CA . PRO A 1 109 ? -5.872 -7.689 25.376 1.00 55.81 109 PRO A CA 1
ATOM 829 C C . PRO A 1 109 ? -6.781 -7.943 24.158 1.00 55.81 109 PRO A C 1
ATOM 831 O O . PRO A 1 109 ? -6.351 -8.531 23.167 1.00 55.81 109 PRO A O 1
ATOM 834 N N . GLU A 1 110 ? -8.038 -7.514 24.246 1.00 57.84 110 GLU A N 1
ATOM 835 C CA . GLU A 1 110 ? -9.061 -7.574 23.204 1.00 57.84 110 GLU A CA 1
ATOM 836 C C . GLU A 1 110 ? -9.002 -6.436 22.168 1.00 57.84 110 GLU A C 1
ATOM 838 O O . GLU A 1 110 ? -9.683 -6.520 21.141 1.00 57.84 110 GLU A O 1
ATOM 843 N N . ASP A 1 111 ? -8.191 -5.397 22.388 1.00 60.88 111 ASP A N 1
ATOM 844 C CA . ASP A 1 111 ? -8.019 -4.314 21.426 1.00 60.88 111 ASP A CA 1
ATOM 845 C C . ASP A 1 111 ? -7.223 -4.827 20.220 1.00 60.88 111 ASP A C 1
ATOM 847 O O . ASP A 1 111 ? -6.099 -5.321 20.332 1.00 60.88 111 ASP A O 1
ATOM 851 N N . MET A 1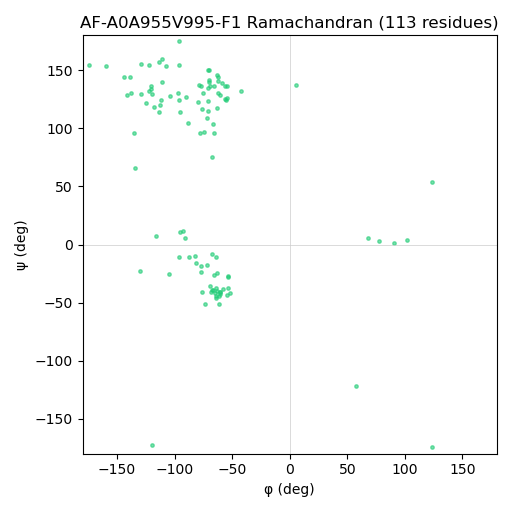 112 ? -7.802 -4.697 19.029 1.00 59.75 112 MET A N 1
ATOM 852 C CA . MET A 1 112 ? -7.169 -5.106 17.777 1.00 59.75 112 MET A CA 1
ATOM 853 C C . MET A 1 112 ? -6.806 -3.886 16.934 1.00 59.75 112 MET A C 1
ATOM 855 O O . MET A 1 112 ? -7.604 -2.956 16.817 1.00 59.75 112 MET A O 1
ATOM 859 N N . VAL A 1 113 ? -5.638 -3.920 16.292 1.00 55.78 113 VAL A N 1
ATOM 860 C CA . VAL A 1 113 ? -5.261 -2.954 15.249 1.00 55.78 113 VAL A CA 1
ATOM 861 C C . VAL A 1 113 ? -5.395 -3.634 13.892 1.00 55.78 113 VAL A C 1
ATOM 863 O O . VAL A 1 113 ? -4.870 -4.731 13.680 1.00 55.78 113 VAL A O 1
ATOM 866 N N . SER A 1 114 ? -6.131 -2.994 12.987 1.00 55.72 114 SER A N 1
ATOM 867 C CA . SER A 1 114 ? -6.201 -3.395 11.581 1.00 55.72 114 SER A CA 1
ATOM 868 C C . SER A 1 114 ? -4.913 -2.976 10.875 1.00 55.72 114 SER A C 1
ATOM 870 O O . SER A 1 114 ? -4.497 -1.823 11.013 1.00 55.72 114 SER A O 1
ATOM 872 N N . LEU A 1 115 ? -4.306 -3.912 10.146 1.00 55.19 115 LEU A N 1
ATOM 873 C CA . LEU A 1 115 ? -3.117 -3.708 9.316 1.00 55.19 115 LEU A CA 1
ATOM 874 C C . LEU A 1 115 ? -3.443 -4.004 7.852 1.00 55.19 115 LEU A C 1
ATOM 876 O O . LEU A 1 115 ? -4.257 -4.930 7.616 1.00 55.19 115 LEU A O 1
#

Mean predicted aligned error: 10.32 Å

Nearest PDB structures (foldseek):
  3ck6-assembly1_B  TM=8.157E-01  e=1.041E-02  Vibrio parahaemolyticus RIMD 2210633
  5n9y-assembly1_E  TM=7.775E-01  e=1.963E-02  Escherichia coli K-12

Radius of gyration: 18.02 Å; Cα contacts (8 Å, |Δi|>4): 128; chains: 1; bounding box: 48×33×44 Å

Secondary structure (DSSP, 8-state):
----PPPPS--------SEEEEEEE-SSS-EEE--HHHHHH--GGG-EEEEEE-TTSHHHHHHHHHTS---HHHHHHHT-SS---EEEEETTEEEEE-EEE--STT--TT-EEE-